Protein AF-T1EHA2-F1 (afdb_monomer)

Mean predicted aligned error: 4.22 Å

Structure (mmCIF, N/CA/C/O backbone):
data_AF-T1EHA2-F1
#
_entry.id   AF-T1EHA2-F1
#
loop_
_atom_site.group_PDB
_atom_site.id
_atom_site.type_symb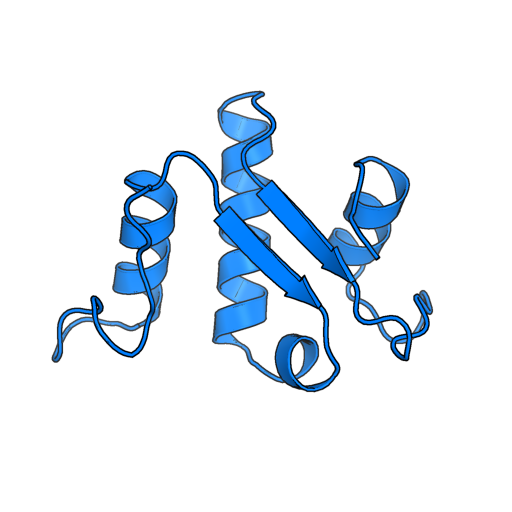ol
_atom_site.label_atom_id
_atom_site.label_alt_id
_atom_site.label_comp_id
_atom_site.label_asym_id
_atom_site.label_entity_id
_atom_site.label_seq_id
_atom_site.pdbx_PDB_ins_code
_atom_site.Cartn_x
_atom_site.Cartn_y
_atom_site.Cartn_z
_atom_site.occupancy
_atom_site.B_iso_or_equiv
_atom_site.auth_seq_id
_atom_site.auth_comp_id
_atom_site.auth_asym_id
_atom_site.auth_atom_id
_atom_site.pdbx_PDB_model_num
ATOM 1 N N . TYR A 1 1 ? -15.470 0.044 -12.088 1.00 78.50 1 TYR A N 1
ATOM 2 C CA . TYR A 1 1 ? -14.280 0.715 -11.514 1.00 78.50 1 TYR A CA 1
ATOM 3 C C . TYR A 1 1 ? -13.044 0.305 -12.308 1.00 78.50 1 TYR A C 1
ATOM 5 O O . TYR A 1 1 ? -13.058 -0.794 -12.846 1.00 78.50 1 TYR A O 1
ATOM 13 N N . LYS A 1 2 ? -12.012 1.157 -12.405 1.00 91.38 2 LYS A N 1
ATOM 14 C CA . LYS A 1 2 ? -10.694 0.803 -12.971 1.00 91.38 2 LYS A CA 1
ATOM 15 C C . LYS A 1 2 ? -9.704 0.664 -11.814 1.00 91.38 2 LYS A C 1
ATOM 17 O O . LYS A 1 2 ? -9.679 1.543 -10.956 1.00 91.38 2 LYS A O 1
ATOM 22 N N . VAL A 1 3 ? -8.955 -0.433 -11.783 1.00 92.81 3 VAL A N 1
ATOM 23 C CA . VAL A 1 3 ? -7.990 -0.770 -10.725 1.00 92.81 3 VAL A CA 1
ATOM 24 C C . VAL A 1 3 ? -6.594 -0.779 -11.339 1.00 92.81 3 VAL A C 1
ATOM 26 O O . VAL A 1 3 ? -6.461 -1.184 -12.490 1.00 92.81 3 VAL A O 1
ATOM 29 N N . CYS A 1 4 ? -5.602 -0.302 -10.588 1.00 94.19 4 CYS A N 1
ATOM 30 C CA . CYS A 1 4 ? -4.186 -0.460 -10.904 1.00 94.19 4 CYS A CA 1
ATOM 31 C C . CYS A 1 4 ? -3.648 -1.611 -10.051 1.00 94.19 4 CYS A C 1
ATOM 33 O O . CYS A 1 4 ? -3.779 -1.566 -8.828 1.00 94.19 4 CYS A O 1
ATOM 35 N N . HIS A 1 5 ? -3.112 -2.650 -10.688 1.00 92.88 5 HIS A N 1
ATOM 36 C CA . HIS A 1 5 ? -2.529 -3.809 -10.017 1.00 92.88 5 HIS A CA 1
ATOM 37 C C . HIS A 1 5 ? -1.036 -3.900 -10.360 1.00 92.88 5 HIS A C 1
ATOM 39 O O . HIS A 1 5 ? -0.712 -3.896 -11.551 1.00 92.88 5 HIS A O 1
ATOM 45 N N . PRO A 1 6 ? -0.131 -4.027 -9.369 1.00 90.00 6 PRO A N 1
ATOM 46 C CA . PRO A 1 6 ? 1.314 -4.013 -9.602 1.00 90.00 6 PRO A CA 1
ATOM 47 C C . PRO A 1 6 ? 1.784 -4.971 -10.702 1.00 90.00 6 PRO A C 1
ATOM 49 O O . PRO A 1 6 ? 2.491 -4.555 -11.612 1.00 90.00 6 PRO A O 1
ATOM 52 N N . ASP A 1 7 ? 1.307 -6.219 -10.697 1.00 89.31 7 ASP A N 1
ATOM 53 C CA . ASP A 1 7 ? 1.743 -7.243 -11.664 1.00 89.31 7 ASP A CA 1
ATOM 54 C C . ASP A 1 7 ? 1.256 -6.999 -13.104 1.00 89.31 7 ASP A C 1
ATOM 56 O O . ASP A 1 7 ? 1.671 -7.701 -14.024 1.00 89.31 7 ASP A O 1
ATOM 60 N N . LYS A 1 8 ? 0.325 -6.059 -13.308 1.00 92.81 8 LYS A N 1
ATOM 61 C CA . LYS A 1 8 ? -0.313 -5.810 -14.610 1.00 92.81 8 LYS A CA 1
ATOM 62 C C . LYS A 1 8 ? 0.028 -4.447 -15.186 1.00 92.81 8 LYS A C 1
ATOM 64 O O . LYS A 1 8 ? 0.223 -4.333 -16.391 1.00 92.81 8 LYS A O 1
ATOM 69 N N . ASP A 1 9 ? 0.041 -3.425 -14.338 1.00 94.81 9 ASP A N 1
ATOM 70 C CA . ASP A 1 9 ? 0.060 -2.030 -14.775 1.00 94.81 9 ASP A CA 1
ATOM 71 C C . ASP A 1 9 ? 1.411 -1.345 -14.538 1.00 94.81 9 ASP A C 1
ATOM 73 O O . ASP A 1 9 ? 1.615 -0.227 -15.013 1.00 94.81 9 ASP A O 1
ATOM 77 N N . PHE A 1 10 ? 2.338 -1.978 -13.809 1.00 95.56 10 PHE A N 1
ATOM 78 C CA . PHE A 1 10 ? 3.662 -1.399 -13.602 1.00 95.56 10 PHE A CA 1
ATOM 79 C C . PHE A 1 10 ? 4.482 -1.449 -14.884 1.00 95.56 10 PHE A C 1
ATOM 81 O O . PHE A 1 10 ? 4.524 -2.447 -15.604 1.00 95.56 10 PHE A O 1
ATOM 88 N N . ILE A 1 11 ? 5.174 -0.346 -15.152 1.00 95.75 11 ILE A N 1
ATOM 89 C CA . ILE A 1 11 ? 6.017 -0.217 -16.331 1.00 95.75 11 ILE A CA 1
ATOM 90 C C . ILE A 1 11 ? 7.320 -0.967 -16.060 1.00 95.75 11 ILE A C 1
ATOM 92 O O . ILE A 1 11 ? 8.077 -0.618 -15.149 1.00 95.75 11 ILE A O 1
ATOM 96 N N . VAL A 1 12 ? 7.583 -1.998 -16.862 1.00 94.44 12 VAL A N 1
ATOM 97 C CA . VAL A 1 12 ? 8.822 -2.781 -16.794 1.00 94.44 12 VAL A CA 1
ATOM 98 C C . VAL A 1 12 ? 10.019 -1.891 -17.139 1.00 94.44 12 VAL A C 1
ATOM 100 O O . VAL A 1 12 ? 9.953 -1.069 -18.050 1.00 94.44 12 VAL A O 1
ATOM 103 N N . GLY A 1 13 ? 11.121 -2.047 -16.404 1.00 94.50 13 GLY A N 1
ATOM 104 C CA . GLY A 1 13 ? 12.329 -1.231 -16.569 1.00 94.50 13 GLY A CA 1
ATOM 105 C C . GLY A 1 13 ? 12.302 0.101 -15.812 1.00 94.50 13 GLY A C 1
ATOM 106 O O . GLY A 1 13 ? 13.330 0.769 -15.744 1.00 94.50 13 GLY A O 1
ATOM 107 N N . ARG A 1 14 ? 11.170 0.469 -15.199 1.00 95.31 14 ARG A N 1
ATOM 108 C CA . ARG A 1 14 ? 11.078 1.572 -14.233 1.00 95.31 14 ARG A CA 1
ATOM 109 C C . ARG A 1 14 ? 11.265 1.051 -12.803 1.00 95.31 14 ARG A C 1
ATOM 111 O O . ARG A 1 14 ? 10.946 -0.104 -12.515 1.00 95.31 14 ARG A O 1
ATOM 118 N N . LEU A 1 15 ? 11.754 1.902 -11.899 1.00 95.69 15 LEU A N 1
ATOM 119 C CA . LEU A 1 15 ? 11.849 1.568 -10.479 1.00 95.69 15 LEU A CA 1
ATOM 120 C C . LEU A 1 15 ? 10.464 1.236 -9.903 1.00 95.69 15 LEU A C 1
ATOM 122 O O . LEU A 1 15 ? 9.469 1.911 -10.174 1.00 95.69 15 LEU A O 1
ATOM 126 N N . VAL A 1 16 ? 10.402 0.192 -9.075 1.00 95.25 16 VAL A N 1
ATOM 127 C CA . VAL A 1 16 ? 9.152 -0.253 -8.435 1.00 95.25 16 VAL A CA 1
ATOM 128 C C . VAL A 1 16 ? 8.561 0.863 -7.569 1.00 95.25 16 VAL A C 1
ATOM 130 O O . VAL A 1 16 ? 7.359 1.100 -7.602 1.00 95.25 16 VAL A O 1
ATOM 133 N N . GLU A 1 17 ? 9.408 1.604 -6.856 1.00 95.81 17 GLU A N 1
ATOM 134 C CA . GLU A 1 17 ? 9.000 2.737 -6.018 1.00 95.81 17 GLU A CA 1
ATOM 135 C C . GLU A 1 17 ? 8.351 3.863 -6.834 1.00 95.81 17 GLU A C 1
ATOM 137 O O . GLU A 1 17 ? 7.324 4.403 -6.425 1.00 95.81 17 GLU A O 1
ATOM 142 N N . GLU A 1 18 ? 8.898 4.183 -8.010 1.00 96.62 18 GLU A N 1
ATOM 143 C CA . GLU A 1 18 ? 8.321 5.185 -8.915 1.00 96.62 18 GLU A CA 1
ATOM 144 C C . GLU A 1 18 ? 6.965 4.725 -9.454 1.00 96.62 18 GLU A C 1
ATOM 146 O O . GLU A 1 18 ? 6.007 5.496 -9.458 1.00 96.62 18 GLU A O 1
ATOM 151 N N . ASN A 1 19 ? 6.858 3.451 -9.848 1.00 96.94 19 ASN A N 1
ATOM 152 C CA . ASN A 1 19 ? 5.587 2.861 -10.266 1.00 96.94 19 ASN A CA 1
ATOM 153 C C . ASN A 1 19 ? 4.525 2.948 -9.154 1.00 96.94 19 ASN A C 1
ATOM 155 O O . ASN A 1 19 ? 3.382 3.311 -9.429 1.00 96.94 19 ASN A O 1
ATOM 159 N N . ILE A 1 20 ? 4.897 2.679 -7.897 1.00 96.62 20 ILE A N 1
ATOM 160 C CA . ILE A 1 20 ? 3.998 2.797 -6.739 1.00 96.62 20 ILE A CA 1
ATOM 161 C C . ILE A 1 20 ? 3.550 4.250 -6.536 1.00 96.62 20 ILE A C 1
ATOM 163 O O . ILE A 1 20 ? 2.355 4.513 -6.389 1.00 96.62 20 ILE A O 1
ATOM 167 N N . VAL A 1 21 ? 4.484 5.207 -6.532 1.00 96.50 21 VAL A N 1
ATOM 168 C CA . VAL A 1 21 ? 4.160 6.630 -6.325 1.00 96.50 21 VAL A CA 1
ATOM 169 C C . VAL A 1 21 ? 3.216 7.139 -7.412 1.00 96.50 21 VAL A C 1
ATOM 171 O O . VAL A 1 21 ? 2.226 7.808 -7.097 1.00 96.50 21 VAL A O 1
ATOM 174 N N . ASP A 1 22 ? 3.469 6.784 -8.670 1.00 96.25 22 ASP A N 1
ATOM 175 C CA . ASP A 1 22 ? 2.595 7.140 -9.784 1.00 96.25 22 ASP A CA 1
ATOM 176 C C . ASP A 1 22 ? 1.215 6.496 -9.634 1.00 96.25 22 ASP A C 1
ATOM 178 O O . ASP A 1 22 ? 0.196 7.191 -9.724 1.00 96.25 22 ASP A O 1
ATOM 182 N N . ALA A 1 23 ? 1.155 5.200 -9.313 1.00 96.06 23 ALA A N 1
ATOM 183 C CA . ALA A 1 23 ? -0.102 4.498 -9.078 1.00 96.06 23 ALA A CA 1
ATOM 184 C C . ALA A 1 23 ? -0.936 5.180 -7.978 1.00 96.06 23 ALA A C 1
ATOM 186 O O . ALA A 1 23 ? -2.129 5.427 -8.176 1.00 96.06 23 ALA A O 1
ATOM 187 N N . ILE A 1 24 ? -0.321 5.577 -6.860 1.00 95.19 24 ILE A N 1
ATOM 188 C CA . ILE A 1 24 ? -0.977 6.314 -5.766 1.00 95.19 24 ILE A CA 1
ATOM 189 C C . ILE A 1 24 ? -1.460 7.694 -6.234 1.00 95.19 24 ILE A C 1
ATOM 191 O O . ILE A 1 24 ? -2.573 8.124 -5.907 1.00 95.19 24 ILE A O 1
ATOM 195 N N . CYS A 1 25 ? -0.634 8.416 -6.993 1.00 93.81 25 CYS A N 1
ATOM 196 C CA . CYS A 1 25 ? -0.957 9.755 -7.474 1.00 93.81 25 CYS A CA 1
ATOM 197 C C . CYS A 1 25 ? -2.160 9.753 -8.422 1.00 93.81 25 CYS A C 1
ATOM 199 O O . CYS A 1 25 ? -3.061 10.586 -8.252 1.00 93.81 25 CYS A O 1
ATOM 201 N N . PHE A 1 26 ? -2.201 8.804 -9.361 1.00 93.88 26 PHE A N 1
ATOM 202 C CA . PHE A 1 26 ? -3.258 8.688 -10.368 1.00 93.88 26 PHE A CA 1
ATOM 203 C C . PHE A 1 26 ? -4.506 7.934 -9.880 1.00 93.88 26 PHE A C 1
ATOM 205 O O . PHE A 1 26 ? -5.574 8.057 -10.486 1.00 93.88 26 PHE A O 1
ATOM 212 N N . SER A 1 27 ? -4.431 7.207 -8.762 1.00 93.88 27 SER A N 1
ATOM 213 C CA . SER A 1 27 ? -5.573 6.469 -8.209 1.00 93.88 27 SER A CA 1
ATOM 214 C C . SER A 1 27 ? -6.425 7.325 -7.282 1.00 93.88 27 SER A C 1
ATOM 216 O O . SER A 1 27 ? -5.928 7.967 -6.364 1.00 93.88 27 SER A O 1
ATOM 218 N N . LYS A 1 28 ? -7.754 7.312 -7.446 1.00 92.25 28 LYS A N 1
ATOM 219 C CA . LYS A 1 28 ? -8.665 8.047 -6.540 1.00 92.25 28 LYS A CA 1
ATOM 220 C C . LYS A 1 28 ? -8.580 7.542 -5.099 1.00 92.25 28 LYS A C 1
ATOM 222 O O . LYS A 1 28 ? -8.633 8.351 -4.174 1.00 92.25 28 LYS A O 1
ATOM 227 N N . ARG A 1 29 ? -8.445 6.227 -4.937 1.00 92.88 29 ARG A N 1
ATOM 228 C CA . ARG A 1 29 ? -8.291 5.535 -3.659 1.00 92.88 29 ARG A CA 1
ATOM 229 C C . ARG A 1 29 ? -7.179 4.501 -3.773 1.00 92.88 29 ARG A C 1
ATOM 231 O O . ARG A 1 29 ? -6.967 3.975 -4.862 1.00 92.88 29 ARG A O 1
ATOM 238 N N . VAL A 1 30 ? -6.520 4.226 -2.660 1.00 94.25 30 VAL A N 1
ATOM 239 C CA . VAL A 1 30 ? -5.500 3.187 -2.503 1.00 94.25 30 VAL A CA 1
ATOM 240 C C . VAL A 1 30 ? -6.046 2.172 -1.512 1.00 94.25 30 VAL A C 1
ATOM 242 O O . VAL A 1 30 ? -6.633 2.564 -0.505 1.00 94.25 30 VAL A O 1
ATOM 245 N N . VAL A 1 31 ? -5.906 0.885 -1.817 1.00 93.31 31 VAL A N 1
ATOM 246 C CA . VAL A 1 31 ? -6.425 -0.201 -0.982 1.00 93.31 31 VAL A CA 1
ATOM 247 C C . VAL A 1 31 ? -5.251 -1.027 -0.484 1.00 93.31 31 VAL A C 1
ATOM 249 O O . VAL A 1 31 ? -4.577 -1.667 -1.283 1.00 93.31 31 VAL A O 1
ATOM 252 N N . CYS A 1 32 ? -5.028 -1.041 0.826 1.00 91.94 32 CYS A N 1
ATOM 253 C CA . CYS A 1 32 ? -4.008 -1.877 1.450 1.00 91.94 32 CYS A CA 1
ATOM 254 C C . CYS A 1 32 ? -4.672 -3.081 2.117 1.00 91.94 32 CYS A C 1
ATOM 256 O O . CYS A 1 32 ? -5.496 -2.920 3.019 1.00 91.94 32 CYS A O 1
ATOM 258 N N . PHE A 1 33 ? -4.298 -4.286 1.688 1.00 90.94 33 PHE A N 1
ATOM 259 C CA . PHE A 1 33 ? -4.757 -5.527 2.306 1.00 90.94 33 PHE A CA 1
ATOM 260 C C . PHE A 1 33 ? -3.744 -6.017 3.343 1.00 90.94 33 PHE A C 1
ATOM 262 O O . PHE A 1 33 ? -2.686 -6.551 3.005 1.00 90.94 33 PHE A O 1
ATOM 269 N N . LEU A 1 34 ? -4.071 -5.818 4.617 1.00 88.75 34 LEU A N 1
ATOM 270 C CA . LEU A 1 34 ? -3.222 -6.170 5.744 1.00 88.75 34 LEU A CA 1
ATOM 271 C C . LEU A 1 34 ? -3.230 -7.672 5.994 1.00 88.75 34 LEU A C 1
ATOM 273 O O . LEU A 1 34 ? -4.221 -8.272 6.408 1.00 88.75 34 LEU A O 1
ATOM 277 N N . THR A 1 35 ? 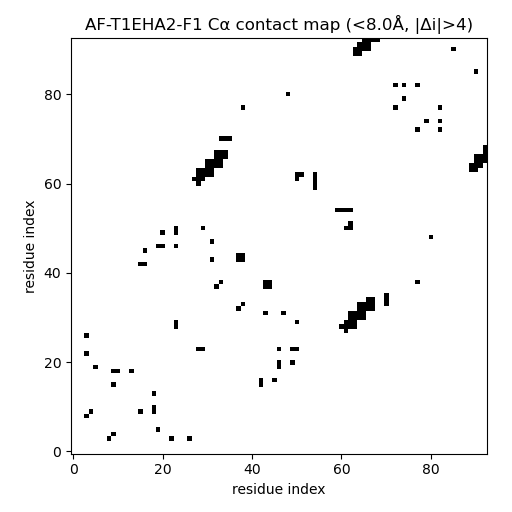-2.062 -8.259 5.767 1.00 88.38 35 THR A N 1
ATOM 278 C CA . THR A 1 35 ? -1.732 -9.658 6.029 1.00 88.38 35 THR A CA 1
ATOM 279 C C . THR A 1 35 ? -0.308 -9.742 6.575 1.00 88.38 35 THR A C 1
ATOM 281 O O . THR A 1 35 ? 0.448 -8.772 6.518 1.00 88.38 35 THR A O 1
ATOM 284 N N . GLN A 1 36 ? 0.111 -10.915 7.052 1.00 85.31 36 GLN A N 1
ATOM 285 C CA . GLN A 1 36 ? 1.505 -11.107 7.464 1.00 85.31 36 GLN A CA 1
ATOM 286 C C . GLN A 1 36 ? 2.491 -10.871 6.304 1.00 85.31 36 GLN A C 1
ATOM 288 O O . GLN A 1 36 ? 3.552 -10.286 6.504 1.00 85.31 36 GLN A O 1
ATOM 293 N N . ASN A 1 37 ? 2.119 -11.260 5.079 1.00 88.12 37 ASN A N 1
ATOM 294 C CA . ASN A 1 37 ? 2.942 -11.035 3.888 1.00 88.12 37 ASN A CA 1
ATOM 295 C C . ASN A 1 37 ? 3.061 -9.547 3.546 1.00 88.12 37 ASN A C 1
ATOM 297 O O . ASN A 1 37 ? 4.119 -9.112 3.104 1.00 88.12 37 ASN A O 1
ATOM 301 N N . PHE A 1 38 ? 2.005 -8.766 3.798 1.00 90.00 38 PHE A N 1
ATOM 302 C CA . PHE A 1 38 ? 2.037 -7.315 3.633 1.00 90.00 38 PHE A CA 1
ATOM 303 C C . PHE A 1 38 ? 3.111 -6.681 4.524 1.00 90.00 38 PHE A C 1
ATOM 305 O O . PHE A 1 38 ? 3.921 -5.899 4.037 1.00 90.00 38 PHE A O 1
ATOM 312 N N . LEU A 1 39 ? 3.161 -7.062 5.808 1.00 86.62 39 LEU A N 1
ATOM 313 C CA . LEU A 1 39 ? 4.149 -6.532 6.757 1.00 86.62 39 LEU A CA 1
ATOM 314 C C . LEU A 1 39 ? 5.594 -6.892 6.393 1.00 86.62 39 LEU A C 1
ATOM 316 O O . LEU A 1 39 ? 6.513 -6.141 6.704 1.00 86.62 39 LEU A O 1
ATOM 320 N N . ASN A 1 40 ? 5.795 -8.041 5.749 1.00 88.62 40 ASN A N 1
ATOM 321 C CA . ASN A 1 40 ? 7.117 -8.511 5.343 1.00 88.62 40 ASN A CA 1
ATOM 322 C C . ASN A 1 40 ? 7.566 -7.936 3.987 1.00 88.62 40 ASN A C 1
ATOM 324 O O . ASN A 1 40 ? 8.716 -8.128 3.596 1.00 88.62 40 ASN A O 1
ATOM 328 N N . SER A 1 41 ? 6.676 -7.259 3.253 1.00 91.81 41 SER A N 1
ATOM 329 C CA . SER A 1 41 ? 6.969 -6.709 1.931 1.00 91.81 41 SER A CA 1
ATOM 330 C C . SER A 1 41 ? 7.389 -5.238 2.035 1.00 91.81 41 SER A C 1
ATOM 332 O O . SER A 1 41 ? 6.566 -4.395 2.407 1.00 91.81 41 SER A O 1
ATOM 334 N N . PRO A 1 42 ? 8.632 -4.881 1.657 1.00 92.56 42 PRO A N 1
ATOM 335 C CA . PRO A 1 42 ? 9.090 -3.493 1.715 1.00 92.56 42 PRO A CA 1
ATOM 336 C C . PRO A 1 42 ? 8.275 -2.586 0.786 1.00 92.56 42 PRO A C 1
ATOM 338 O O . PRO A 1 42 ? 7.977 -1.450 1.142 1.00 92.56 42 PRO A O 1
ATOM 341 N N . PHE A 1 43 ? 7.841 -3.097 -0.368 1.00 93.69 43 PHE A N 1
ATOM 342 C CA . PHE A 1 43 ? 7.029 -2.340 -1.319 1.00 93.69 43 PHE A CA 1
ATOM 343 C C . PHE A 1 43 ? 5.608 -2.089 -0.810 1.00 93.69 43 PHE A C 1
ATOM 345 O O . PHE A 1 43 ? 5.089 -0.991 -0.989 1.00 93.69 43 PHE A O 1
ATOM 352 N N . CYS A 1 44 ? 4.997 -3.060 -0.126 1.00 92.50 44 CYS A N 1
ATOM 353 C CA . CYS A 1 44 ? 3.683 -2.872 0.494 1.00 92.50 44 CYS A CA 1
ATOM 354 C C . CYS A 1 44 ? 3.746 -1.852 1.637 1.00 92.50 44 CYS A C 1
ATOM 356 O O . CYS A 1 44 ? 2.888 -0.977 1.751 1.00 92.50 44 CYS A O 1
ATOM 358 N N . MET A 1 45 ? 4.795 -1.932 2.458 1.00 91.56 45 MET A N 1
ATOM 359 C CA . MET A 1 45 ? 5.054 -0.959 3.517 1.00 91.56 45 MET A CA 1
ATOM 360 C C . MET A 1 45 ? 5.269 0.449 2.955 1.00 91.56 45 MET A C 1
ATOM 362 O O . MET A 1 45 ? 4.665 1.407 3.437 1.00 91.56 45 MET A O 1
ATOM 366 N N . PHE A 1 46 ? 6.057 0.566 1.888 1.00 94.00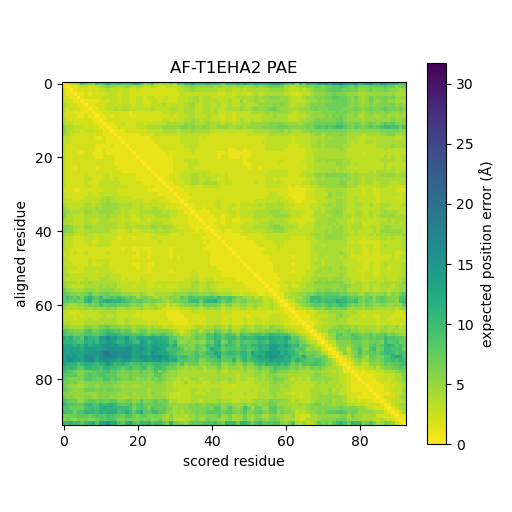 46 PHE A N 1
ATOM 367 C CA . PHE A 1 46 ? 6.277 1.826 1.188 1.00 94.00 46 PHE A CA 1
ATOM 368 C C . PHE A 1 46 ? 4.979 2.395 0.593 1.00 94.00 46 PHE A C 1
ATOM 370 O O . PHE A 1 46 ? 4.685 3.578 0.767 1.00 94.00 46 PHE A O 1
ATOM 377 N N . GLU A 1 47 ? 4.164 1.562 -0.060 1.00 93.62 47 GLU A N 1
ATOM 378 C CA . GLU A 1 47 ? 2.858 1.959 -0.595 1.00 93.62 47 GLU A CA 1
ATOM 379 C C . GLU A 1 47 ? 1.930 2.490 0.508 1.00 93.62 47 GLU A C 1
ATOM 381 O O . GLU A 1 47 ? 1.289 3.533 0.338 1.00 93.62 47 GLU A O 1
ATOM 386 N N . PHE A 1 48 ? 1.892 1.822 1.664 1.00 93.62 4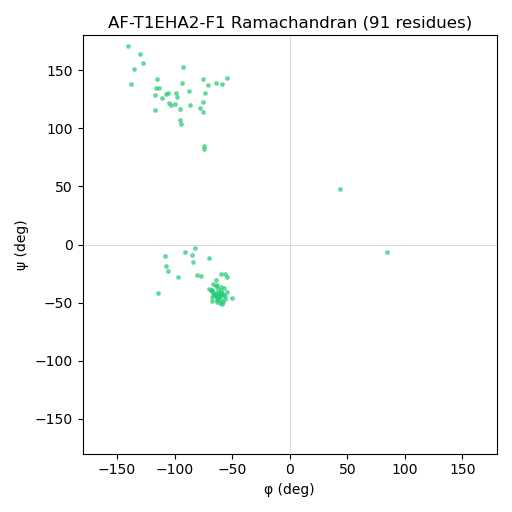8 PHE A N 1
ATOM 387 C CA . PHE A 1 48 ? 1.128 2.281 2.822 1.00 93.62 48 PHE A CA 1
ATOM 388 C C . PHE A 1 48 ? 1.607 3.650 3.314 1.00 93.62 48 PHE A C 1
ATOM 390 O O . PHE A 1 48 ? 0.804 4.564 3.487 1.00 93.62 48 PHE A O 1
ATOM 397 N N . GLU A 1 49 ? 2.911 3.825 3.519 1.00 92.81 49 GLU A N 1
ATOM 398 C CA . GLU A 1 49 ? 3.457 5.086 4.026 1.00 92.81 49 GLU A CA 1
ATOM 399 C C . GLU A 1 49 ? 3.205 6.246 3.058 1.00 92.81 49 GLU A C 1
ATOM 401 O O . GLU A 1 49 ? 2.754 7.320 3.470 1.00 92.81 49 GLU A O 1
ATOM 406 N N . LYS A 1 50 ? 3.418 6.025 1.757 1.00 94.19 50 LYS A N 1
ATOM 407 C CA . LYS A 1 50 ? 3.180 7.041 0.726 1.00 94.19 50 LYS A CA 1
ATOM 408 C C . LYS A 1 50 ? 1.705 7.368 0.560 1.00 94.19 50 LYS A C 1
ATOM 410 O O . LYS A 1 50 ? 1.355 8.541 0.418 1.00 94.19 50 LYS A O 1
ATOM 415 N N . SER A 1 51 ? 0.827 6.372 0.609 1.00 93.50 51 SER A N 1
ATOM 416 C CA . SER A 1 51 ? -0.615 6.609 0.534 1.00 93.50 51 SER A CA 1
ATOM 417 C C . SER A 1 51 ? -1.138 7.332 1.774 1.00 93.50 51 SER A C 1
ATOM 419 O O . SER A 1 51 ? -1.934 8.259 1.628 1.00 93.50 51 SER A O 1
ATOM 421 N N . LEU A 1 52 ? -0.636 7.004 2.969 1.00 92.06 52 LEU A N 1
ATOM 422 C CA . LEU A 1 52 ? -0.957 7.701 4.214 1.00 92.06 52 LEU A CA 1
ATOM 423 C C . LEU A 1 52 ? -0.501 9.163 4.181 1.00 92.06 52 LEU A C 1
ATOM 425 O O . LEU A 1 52 ? -1.291 10.060 4.483 1.00 92.06 52 LEU A O 1
ATOM 429 N N . GLN A 1 53 ? 0.738 9.417 3.755 1.00 91.75 53 GLN A N 1
ATOM 430 C CA . GLN A 1 53 ? 1.247 10.774 3.557 1.00 91.75 53 GLN A CA 1
ATOM 431 C C . GLN A 1 53 ? 0.336 11.549 2.593 1.00 91.75 53 GLN A C 1
ATOM 433 O O . GLN A 1 53 ? -0.103 12.660 2.890 1.00 91.75 53 GLN A O 1
ATOM 438 N N . ARG A 1 54 ? -0.038 10.930 1.468 1.00 91.06 54 ARG A N 1
ATOM 439 C CA . ARG A 1 54 ? -0.924 11.539 0.470 1.00 91.06 54 ARG A CA 1
ATOM 440 C C . ARG A 1 54 ? -2.329 11.825 1.005 1.00 91.06 54 ARG A C 1
ATOM 442 O O . ARG A 1 54 ? -2.937 12.823 0.609 1.00 91.06 54 ARG A O 1
ATOM 449 N N . ASN A 1 55 ? -2.844 10.952 1.871 1.00 90.06 55 ASN A N 1
ATOM 450 C CA . ASN A 1 55 ? -4.122 11.092 2.571 1.00 90.06 55 ASN A CA 1
ATOM 451 C C . ASN A 1 55 ? -4.135 12.388 3.397 1.00 90.06 55 ASN A C 1
ATOM 453 O O . ASN A 1 55 ? -5.046 13.207 3.259 1.00 90.06 55 ASN A O 1
ATOM 457 N N 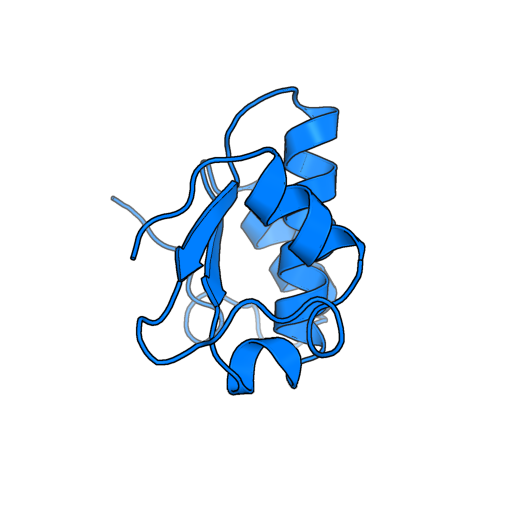. MET A 1 56 ? -3.069 12.598 4.179 1.00 88.62 56 MET A N 1
ATOM 458 C CA . MET A 1 56 ? -2.876 13.776 5.029 1.00 88.62 56 MET A CA 1
ATOM 459 C C . MET A 1 56 ? -2.673 15.051 4.205 1.00 88.62 56 MET A C 1
ATOM 461 O O . MET A 1 56 ? -3.375 16.034 4.419 1.00 88.62 56 MET A O 1
ATOM 465 N N . GLU A 1 57 ? -1.784 15.025 3.207 1.00 90.38 57 GLU A N 1
ATOM 46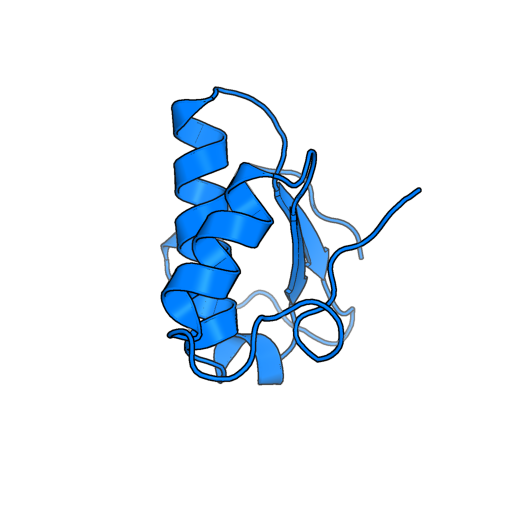6 C CA . GLU A 1 57 ? -1.508 16.179 2.333 1.00 90.38 57 GLU A CA 1
ATOM 467 C C . GLU A 1 57 ? -2.754 16.699 1.613 1.00 90.38 57 GLU A C 1
ATOM 469 O O . GLU A 1 57 ? -2.904 17.898 1.380 1.00 90.38 57 GLU A O 1
ATOM 474 N N . LYS A 1 58 ? -3.636 15.788 1.189 1.00 88.88 58 LYS A N 1
ATOM 475 C CA . LYS A 1 58 ? -4.863 16.146 0.472 1.00 88.88 58 LYS A CA 1
ATOM 476 C C . LYS A 1 58 ? -6.054 16.365 1.396 1.00 88.88 58 LYS A C 1
ATOM 478 O O . LYS A 1 58 ? -7.091 16.771 0.876 1.00 88.88 58 LYS A O 1
ATOM 483 N N . ASN A 1 59 ? -5.909 16.097 2.696 1.00 85.00 59 ASN A N 1
ATOM 484 C CA . ASN A 1 59 ? -6.979 16.079 3.691 1.00 85.00 59 ASN A CA 1
ATOM 485 C C . ASN A 1 59 ? -8.240 15.355 3.177 1.00 85.00 59 ASN A C 1
ATOM 487 O O . ASN A 1 59 ? -9.349 15.888 3.190 1.00 85.00 59 ASN A O 1
ATOM 491 N N . LYS A 1 60 ? -8.040 14.168 2.595 1.00 84.81 60 LYS A N 1
ATOM 492 C CA . LYS A 1 60 ? -9.089 13.354 1.964 1.00 84.81 60 LYS A CA 1
ATOM 493 C C . LYS A 1 60 ? -8.888 11.907 2.343 1.00 84.81 60 LYS A C 1
ATOM 495 O O . LYS A 1 60 ? -7.771 11.438 2.210 1.00 84.81 60 LYS A O 1
ATOM 500 N N . GLU A 1 61 ? -9.967 11.197 2.651 1.00 84.75 61 GLU A N 1
ATOM 501 C CA . GLU A 1 61 ? -9.985 9.750 2.901 1.00 84.75 61 GLU A CA 1
ATOM 502 C C . GLU A 1 61 ? -9.840 8.947 1.594 1.00 84.75 61 GLU A C 1
ATOM 504 O O . GLU A 1 61 ? -10.807 8.558 0.934 1.00 84.75 61 GLU A O 1
ATOM 509 N N . ARG A 1 62 ? -8.594 8.749 1.167 1.00 90.06 62 ARG A N 1
ATOM 510 C CA . ARG A 1 62 ? -8.216 7.998 -0.038 1.00 90.06 62 ARG A CA 1
ATOM 511 C C . ARG A 1 62 ? -7.626 6.632 0.283 1.00 90.06 62 ARG A C 1
ATOM 513 O O . ARG A 1 62 ? -7.660 5.771 -0.590 1.00 90.06 62 ARG A O 1
ATOM 520 N N . LEU A 1 63 ? -7.091 6.438 1.482 1.00 92.31 63 LEU A N 1
ATOM 521 C CA . LEU A 1 63 ? -6.550 5.158 1.923 1.00 92.31 63 LEU A CA 1
ATOM 522 C C . LEU A 1 63 ? -7.663 4.299 2.533 1.00 92.31 63 LEU A C 1
ATOM 524 O O . LEU A 1 63 ? -8.294 4.696 3.508 1.00 92.31 63 LEU A O 1
ATOM 528 N N . ILE A 1 64 ? -7.894 3.126 1.950 1.00 91.94 64 ILE A N 1
ATOM 529 C CA . ILE A 1 64 ? -8.772 2.084 2.482 1.00 91.94 64 ILE A CA 1
ATOM 530 C C . ILE A 1 64 ? -7.886 0.956 2.987 1.00 91.94 64 ILE A C 1
ATOM 532 O O . ILE A 1 64 ? -7.033 0.457 2.253 1.00 91.94 64 ILE A O 1
ATOM 536 N N . VAL A 1 65 ? -8.127 0.522 4.217 1.00 91.38 65 VAL A N 1
ATOM 537 C CA . VAL A 1 65 ? -7.434 -0.624 4.794 1.00 91.38 65 VAL A CA 1
ATOM 538 C C . VAL A 1 65 ? -8.408 -1.778 4.965 1.00 91.38 65 VAL A C 1
ATOM 540 O O . VAL A 1 65 ? -9.471 -1.629 5.567 1.00 91.38 65 VAL A O 1
ATOM 543 N N . LEU A 1 66 ? -8.030 -2.921 4.402 1.00 91.38 66 LEU A N 1
ATOM 544 C CA . LEU A 1 66 ? -8.721 -4.193 4.543 1.00 91.38 66 LEU A CA 1
ATOM 545 C C . LEU A 1 66 ? -7.905 -5.061 5.501 1.00 91.38 66 LEU A C 1
ATOM 547 O O . LEU A 1 66 ? -6.727 -5.311 5.244 1.00 91.38 66 LEU A O 1
ATOM 551 N N . LEU A 1 67 ? -8.509 -5.501 6.595 1.00 88.19 67 LEU A N 1
ATOM 552 C CA . LEU A 1 67 ? -7.880 -6.337 7.605 1.00 88.19 67 LEU A CA 1
ATOM 553 C C . LEU A 1 67 ? -8.280 -7.794 7.376 1.00 88.19 67 LEU A C 1
ATOM 555 O O . LEU A 1 67 ? -9.455 -8.111 7.233 1.00 88.19 67 LEU A O 1
ATOM 559 N N . ASN A 1 68 ? -7.310 -8.703 7.343 1.00 84.69 68 ASN A N 1
ATOM 560 C CA . ASN A 1 68 ? -7.626 -10.126 7.366 1.00 84.69 68 ASN A CA 1
ATOM 561 C C . ASN A 1 68 ? -8.087 -10.530 8.780 1.00 84.69 68 ASN A C 1
ATOM 563 O O . ASN A 1 68 ? -7.378 -10.265 9.742 1.00 84.69 68 ASN A O 1
ATOM 567 N N . LYS A 1 69 ? -9.221 -11.228 8.917 1.00 76.12 69 LYS A N 1
ATOM 568 C CA . LYS A 1 69 ? -9.764 -11.689 10.214 1.00 76.12 69 LYS A CA 1
ATOM 569 C C . LYS A 1 69 ? -8.797 -12.521 11.056 1.00 76.12 69 LYS A C 1
ATOM 571 O O . LYS A 1 69 ? -8.902 -12.537 12.275 1.00 76.12 69 LYS A O 1
ATOM 576 N N . SER A 1 70 ? -7.862 -13.228 10.424 1.00 74.75 70 SER A N 1
ATOM 577 C CA . SER A 1 70 ? -6.834 -14.000 11.135 1.00 74.75 70 SER A CA 1
ATOM 578 C C . SER A 1 70 ? -5.640 -13.151 11.589 1.00 74.75 70 SER A C 1
ATOM 580 O O . SER A 1 70 ? -4.712 -13.675 12.201 1.00 74.75 70 SER A O 1
ATOM 582 N N . PHE A 1 71 ? -5.616 -11.863 11.250 1.00 76.50 71 PHE A N 1
ATOM 583 C CA . PHE A 1 71 ? -4.535 -10.949 11.575 1.0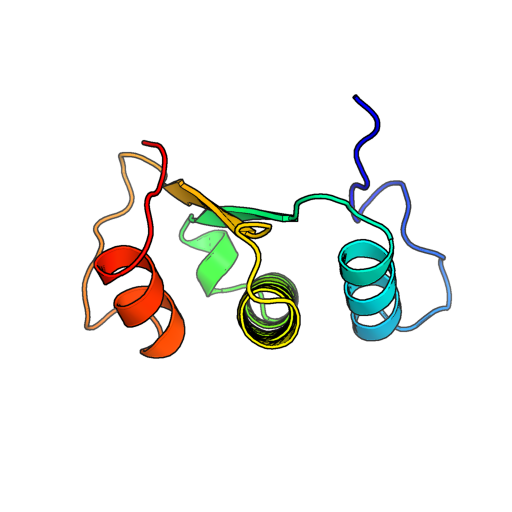0 76.50 71 PHE A CA 1
ATOM 584 C C . PHE A 1 71 ? -4.854 -10.188 12.864 1.00 76.50 71 PHE A C 1
ATOM 586 O O . PHE A 1 71 ? -5.685 -9.284 12.896 1.00 76.50 71 PHE A O 1
ATOM 593 N N . GLU A 1 72 ? -4.155 -10.543 13.939 1.00 71.12 72 GLU A N 1
ATOM 594 C CA . GLU A 1 72 ? -4.258 -9.829 15.208 1.00 71.12 72 GLU A CA 1
ATOM 595 C C . GLU A 1 72 ? -3.507 -8.494 15.1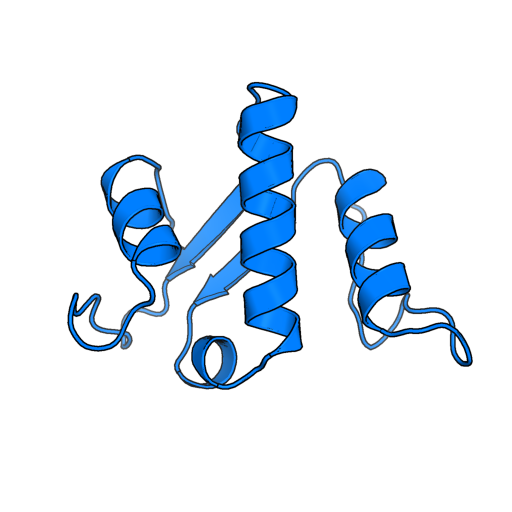43 1.00 71.12 72 GLU A C 1
ATOM 597 O O . GLU A 1 72 ? -2.293 -8.446 14.908 1.00 71.12 72 GLU A O 1
ATOM 602 N N . VAL A 1 73 ? -4.221 -7.396 15.403 1.00 70.88 73 VAL A N 1
ATOM 603 C CA . VAL A 1 73 ? -3.637 -6.052 15.501 1.00 70.88 73 VAL A CA 1
ATOM 604 C C . VAL A 1 73 ? -2.870 -5.921 16.821 1.00 70.88 73 VAL A C 1
ATOM 606 O O . VAL A 1 73 ? -3.363 -5.383 17.810 1.00 70.88 73 VAL A O 1
ATOM 609 N N . ASP A 1 74 ? -1.632 -6.414 16.841 1.00 72.88 74 ASP A N 1
ATOM 610 C CA . ASP A 1 74 ? -0.721 -6.275 17.980 1.00 72.88 74 ASP A CA 1
ATOM 611 C C . ASP A 1 74 ? 0.254 -5.104 17.771 1.00 72.88 74 ASP A C 1
ATOM 613 O O . ASP A 1 74 ? 1.006 -5.043 16.793 1.00 72.88 74 ASP A O 1
ATOM 617 N N . LYS A 1 75 ? 0.308 -4.192 18.748 1.00 66.88 75 LYS A N 1
ATOM 618 C CA . LYS A 1 75 ? 1.238 -3.051 18.784 1.00 66.88 75 LYS A CA 1
ATOM 619 C C . LYS A 1 75 ? 2.709 -3.479 18.694 1.00 66.88 75 LYS A C 1
ATOM 621 O O . LYS A 1 75 ? 3.540 -2.674 18.285 1.00 66.88 75 LYS A O 1
ATOM 626 N N . LYS A 1 76 ? 3.047 -4.710 19.097 1.00 71.94 76 LYS A N 1
ATOM 627 C CA . LYS A 1 76 ? 4.415 -5.248 18.991 1.00 71.94 76 LYS A CA 1
ATOM 628 C C . LYS A 1 76 ? 4.781 -5.688 17.574 1.00 71.94 76 LYS A C 1
ATOM 630 O O . LYS A 1 76 ? 5.961 -5.688 17.242 1.00 71.94 76 LYS A O 1
ATOM 635 N N . LYS A 1 77 ? 3.791 -6.071 16.762 1.00 73.88 77 LYS A N 1
ATOM 636 C CA . LYS A 1 77 ? 3.994 -6.606 15.408 1.00 73.88 77 LYS A CA 1
ATOM 637 C C . LYS A 1 77 ? 3.830 -5.541 14.326 1.00 73.88 77 LYS A C 1
ATOM 639 O O . LYS A 1 77 ? 4.436 -5.663 13.268 1.00 73.88 77 LYS A O 1
ATOM 644 N N . LEU A 1 78 ? 3.028 -4.502 14.581 1.00 82.69 78 LEU A N 1
ATOM 645 C CA . LEU A 1 78 ? 2.776 -3.445 13.605 1.00 82.69 78 LEU A CA 1
ATOM 646 C C . LEU A 1 78 ? 3.725 -2.246 13.764 1.00 82.69 78 LEU A C 1
ATOM 648 O O . LEU A 1 78 ? 3.930 -1.750 14.877 1.00 82.69 78 LEU A O 1
ATOM 652 N N . PRO A 1 79 ? 4.207 -1.679 12.647 1.00 84.00 79 PRO A N 1
ATOM 653 C CA . PRO A 1 79 ? 4.838 -0.366 12.626 1.00 84.00 79 PRO A CA 1
ATOM 654 C C . PRO A 1 79 ? 3.940 0.715 13.241 1.00 84.00 79 PRO A C 1
ATOM 656 O O . PRO A 1 79 ? 2.720 0.729 13.052 1.00 84.00 79 PRO A O 1
ATOM 659 N N . ARG A 1 80 ? 4.550 1.668 13.960 1.00 83.56 80 ARG A N 1
ATOM 660 C CA . ARG A 1 80 ? 3.828 2.706 14.727 1.00 83.56 80 ARG A CA 1
ATOM 661 C C . ARG A 1 80 ? 2.828 3.489 13.873 1.00 83.56 80 ARG A C 1
ATOM 663 O O . ARG A 1 80 ? 1.724 3.763 14.331 1.00 83.56 80 ARG A O 1
ATOM 670 N N . HIS A 1 81 ? 3.204 3.827 12.641 1.00 82.00 81 HIS A N 1
ATOM 671 C CA . HIS A 1 81 ? 2.362 4.587 11.714 1.00 82.00 81 HIS A CA 1
ATOM 672 C C . HIS A 1 81 ? 1.091 3.816 11.331 1.00 82.00 81 HIS A C 1
ATOM 674 O O . HIS A 1 81 ? 0.003 4.385 11.358 1.00 82.00 81 HIS A O 1
ATOM 680 N N . MET A 1 82 ? 1.208 2.510 11.072 1.00 86.31 82 MET A N 1
ATOM 681 C CA . MET A 1 82 ? 0.068 1.639 10.770 1.00 86.31 82 MET A CA 1
ATOM 682 C C . MET A 1 82 ? -0.841 1.454 11.979 1.00 86.31 82 MET A C 1
ATOM 684 O O . MET A 1 82 ? -2.056 1.583 11.869 1.00 86.31 82 MET A O 1
ATOM 688 N N . PHE A 1 83 ? -0.254 1.205 13.152 1.00 85.94 83 PHE A N 1
ATOM 689 C CA . PHE A 1 83 ? -1.018 1.065 14.388 1.00 85.94 83 PHE A CA 1
ATOM 690 C C . PHE A 1 83 ? -1.815 2.337 14.712 1.00 85.94 83 PHE A C 1
ATOM 692 O O . PHE A 1 83 ? -2.980 2.269 15.097 1.00 85.94 83 PHE A O 1
ATOM 699 N N . ASN A 1 84 ? -1.205 3.509 14.522 1.00 86.12 84 ASN A N 1
ATOM 700 C CA . ASN A 1 84 ? -1.884 4.787 14.714 1.00 86.12 84 ASN A CA 1
ATOM 701 C C . ASN A 1 84 ? -2.979 5.020 13.667 1.00 86.12 84 ASN A C 1
ATOM 703 O O . ASN A 1 84 ? -4.050 5.511 14.020 1.00 86.12 84 ASN A O 1
ATOM 707 N N . PHE A 1 85 ? -2.744 4.649 12.405 1.00 86.25 85 PHE A N 1
ATOM 708 C CA . PHE A 1 85 ? -3.764 4.724 11.360 1.00 86.25 85 PHE A CA 1
ATOM 709 C C . PHE A 1 85 ? -4.997 3.885 11.714 1.00 86.25 85 PHE A C 1
ATOM 711 O O . PHE A 1 85 ? -6.096 4.426 11.752 1.00 86.25 85 PHE A O 1
ATOM 718 N N . LEU A 1 86 ? -4.814 2.611 12.079 1.00 85.25 86 LEU A N 1
ATOM 719 C CA . LEU A 1 86 ? -5.913 1.707 12.454 1.00 85.25 86 LEU A CA 1
ATOM 720 C C . LEU A 1 86 ? -6.725 2.194 13.663 1.00 85.25 86 LEU A C 1
ATOM 722 O O . LEU A 1 86 ? -7.891 1.845 13.805 1.00 85.25 86 LEU A O 1
ATOM 726 N N . LYS A 1 87 ? -6.124 3.002 14.544 1.00 83.12 87 LYS A N 1
ATOM 727 C CA . LYS A 1 87 ? -6.826 3.629 15.674 1.00 83.12 87 LYS A CA 1
ATOM 728 C C . LYS A 1 87 ? -7.618 4.877 15.308 1.00 83.12 87 LYS A C 1
ATOM 730 O O . LYS A 1 87 ? -8.518 5.253 16.049 1.00 83.12 87 LYS A O 1
ATOM 735 N N . THR A 1 88 ? -7.217 5.570 14.250 1.00 82.94 88 THR A N 1
ATOM 736 C CA . THR A 1 88 ? -7.735 6.903 13.905 1.00 82.94 88 THR A CA 1
ATOM 737 C C . THR A 1 88 ? -8.652 6.884 12.690 1.00 82.94 88 THR A C 1
ATOM 739 O O . THR A 1 88 ? -9.414 7.825 12.503 1.00 82.94 88 THR A O 1
ATOM 742 N N . HIS A 1 89 ? -8.588 5.827 11.883 1.00 82.81 89 HIS A N 1
ATOM 743 C CA . HIS A 1 89 ? -9.324 5.676 10.637 1.00 82.81 89 HIS A CA 1
ATOM 744 C C . HIS A 1 89 ? -10.096 4.360 10.629 1.00 82.81 89 HIS A C 1
ATOM 746 O O . HIS A 1 89 ? -9.741 3.396 11.308 1.00 82.81 89 HIS A O 1
ATOM 752 N N . THR A 1 90 ? -11.156 4.322 9.829 1.00 80.81 90 THR A N 1
ATOM 753 C CA . THR A 1 90 ? -11.964 3.123 9.630 1.00 80.81 90 THR A CA 1
ATOM 754 C C . THR A 1 90 ? -11.244 2.117 8.729 1.00 80.81 90 THR A C 1
ATOM 756 O O . THR A 1 90 ? -10.565 2.478 7.764 1.00 80.81 90 THR A O 1
ATOM 759 N N . TYR A 1 91 ? -11.397 0.834 9.049 1.00 84.38 91 TYR A N 1
ATOM 760 C CA . TYR A 1 91 ? -10.940 -0.302 8.249 1.00 84.38 91 TYR A CA 1
ATOM 761 C C . TYR A 1 91 ? -12.089 -1.304 8.078 1.00 84.38 91 TYR A C 1
ATOM 763 O O . TYR A 1 91 ? -13.103 -1.214 8.771 1.00 84.38 91 TYR A O 1
ATOM 771 N N . ILE A 1 92 ? -11.951 -2.221 7.121 1.00 86.44 92 ILE A N 1
ATOM 772 C CA . ILE A 1 92 ? -12.952 -3.255 6.814 1.00 86.44 92 ILE A CA 1
ATOM 773 C C . ILE A 1 92 ? -12.363 -4.625 7.166 1.00 86.44 92 ILE A C 1
ATOM 775 O O . ILE A 1 92 ? -11.221 -4.890 6.795 1.00 86.44 92 ILE A O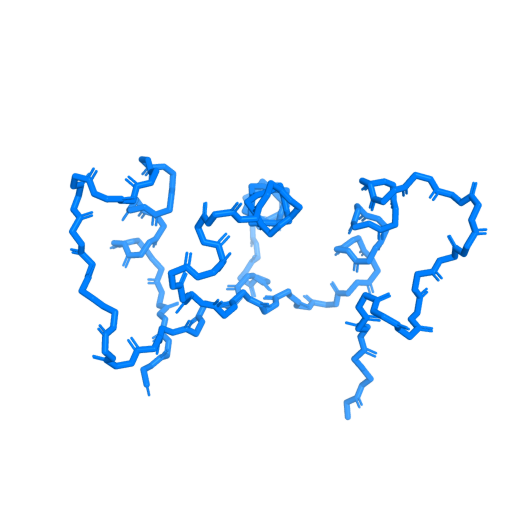 1
ATOM 779 N N . GLU A 1 93 ? -13.140 -5.474 7.843 1.00 77.69 93 GLU A N 1
ATOM 780 C CA . GLU A 1 93 ? -12.787 -6.851 8.255 1.00 77.69 93 GLU A CA 1
ATOM 781 C C . GLU A 1 93 ? -13.524 -7.941 7.462 1.00 77.69 93 GLU A C 1
ATOM 783 O O . GLU A 1 93 ? -14.688 -7.714 7.055 1.00 77.69 93 GLU A O 1
#

pLDDT: mean 88.63, std 6.85, range [66.88, 96.94]

Nearest PDB structures (foldseek):
  4w8g-assembly1_A  TM=8.169E-01  e=5.649E-03  Hydra vulgaris
  7fcc-assembly1_A  TM=7.700E-01  e=9.349E-03  Homo sapiens
  5uzb-assembly1_B  TM=7.460E-01  e=3.093E-02  Homo sapiens
  7dfv-assembly1_B  TM=8.668E-01  e=7.467E-02  Arabidopsis thaliana
  4c6r-assembly4_D  TM=7.369E-01  e=7.012E-02  Arabidopsis thaliana

InterPro domains:
  IPR000157 Toll/interleukin-1 receptor homology (TIR) domain [PF01582] (1-75)
  IPR000157 Toll/interleukin-1 receptor homology (TIR) domain [PS50104] (1-93)
  IPR035897 Toll/interleukin-1 receptor homology (TIR) domain superfamily [G3DSA:3.40.50.10140] (1-93)
  IPR035897 Toll/interleukin-1 receptor homology (TIR) domain superfamily [SSF52200] (1-91)

Solvent-accessible surface area (backbone atoms only — not comparable to full-atom values): 5794 Å² total; per-residue (Å²): 137,89,82,87,47,74,97,75,66,52,60,85,96,55,59,68,68,57,44,46,53,50,51,54,72,76,36,84,58,46,78,46,69,48,44,75,68,35,76,72,29,69,65,51,48,50,48,50,54,54,41,52,51,50,23,61,78,64,75,44,97,27,63,40,41,37,44,41,87,89,56,79,94,43,80,90,80,43,57,70,70,58,52,51,44,67,75,75,47,81,67,48,111

Organism: Helobdella robusta (NCBI:txid6412)

Sequence (93 aa):
YKVCHPDKDFIVGRLVEENIVDAICFSKRVVCFLTQNFLNSPFCMFEFEKSLQRNMEKNKERLIVLLNKSFEVDKKKLPRHMFNFLKTHTYIE

Foldseek 3Di:
DDADDLVPNADPPDDSLVSLLVNLVPAQADEQEDDPVLLVDPSSVSSVVSNVVVCVVVVHHRYEYEYDPVDDLDPVSDDPVVNVCPVPDDYHD

Radius of gyration: 13.22 Å; Cα contacts (8 Å, |Δi|>4): 86; chains: 1; bounding box: 27×30×36 Å

Secondary structure (DSSP, 8-state):
-----HHHHSPTTS-HHHHHHHHHHH-S-EEEEE-HHHHH-HHHHHHHHHHHHHHHHHTS--EEEEE-TT----TTTS-HHHHHHHHHS-EE-